Protein A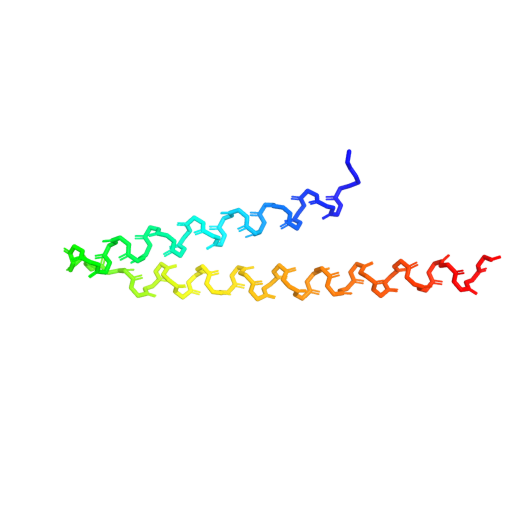F-A0A6N6RM04-F1 (afdb_monomer)

Secondary structure (DSSP, 8-state):
--HHHHHHHHHHHHHHHHHHHHHHHHHTT-TTHHHHHHHHHHHHHHHHHHHHHHHHHHHHHHH--

Sequence (65 aa):
MKRSYRILLLLTLSGTGELILGACMRFLEMAGANILMVAGLISQVSALGYAGYLSLQRRTLKAEV

Nearest PDB structures (foldseek):
  7sau-assembly1_D  TM=9.086E-01  e=1.078E-01  Schleiferia thermophila str. Yellowstone
  7sat-assembly1_D  TM=9.227E-01  e=1.936E-01  Porphyromonas gingivalis ATCC 33277
  7a0g-assembly1_HHH  TM=7.990E-01  e=6.949E+00  Serratia marcescens
  6grj-assembly1_I  TM=4.011E-01  e=5.356E+00  Aeromonas hydrophila

Foldseek 3Di:
DPPLVVLLVVLLVQLVVLLVVLVVCVVVVHPCSVVSNVSSVVSVVVSVVSVVVVVVVVVVVVVVD

Organism: NCBI:txid911197

Structure 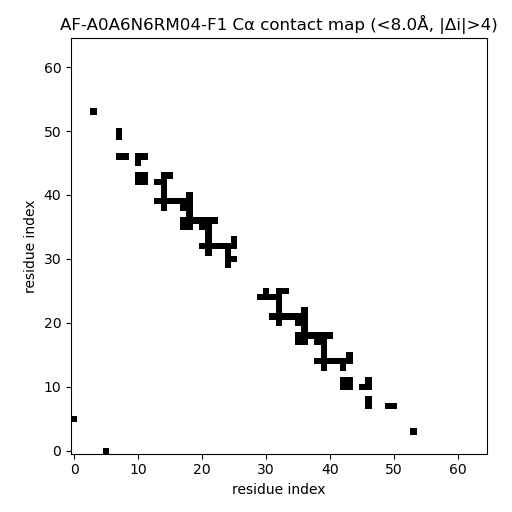(mmCIF, N/CA/C/O backbone):
data_AF-A0A6N6RM04-F1
#
_entry.id   AF-A0A6N6RM04-F1
#
loop_
_atom_site.group_PDB
_atom_site.id
_atom_site.type_symbol
_atom_site.label_atom_id
_atom_site.label_alt_id
_atom_site.label_comp_id
_atom_site.label_asym_id
_atom_site.label_entity_id
_atom_site.label_seq_id
_atom_site.pdbx_PDB_ins_code
_atom_site.Cartn_x
_atom_site.Cartn_y
_atom_site.Cartn_z
_atom_site.occupancy
_atom_site.B_iso_or_equiv
_atom_site.auth_seq_id
_atom_site.auth_comp_id
_atom_site.auth_asym_id
_atom_site.auth_atom_id
_atom_site.pdbx_PDB_model_num
ATOM 1 N N . MET A 1 1 ? -6.163 11.024 16.462 1.00 57.78 1 MET A N 1
ATOM 2 C CA . MET A 1 1 ? -6.625 9.844 15.688 1.00 57.78 1 MET A CA 1
ATOM 3 C C . MET A 1 1 ? -6.265 8.557 16.426 1.00 57.78 1 MET A C 1
ATOM 5 O O . MET A 1 1 ? -5.129 8.448 16.874 1.00 57.78 1 MET A O 1
ATOM 9 N N . LYS A 1 2 ? -7.201 7.602 16.576 1.00 76.50 2 LYS A N 1
ATOM 10 C CA . LYS A 1 2 ? -6.930 6.295 17.218 1.00 76.50 2 LYS A CA 1
ATOM 11 C C . LYS A 1 2 ? -5.795 5.573 16.471 1.00 76.50 2 LYS A C 1
ATOM 13 O O . LYS A 1 2 ? -5.775 5.602 15.243 1.00 76.50 2 LYS A O 1
ATOM 18 N N . ARG A 1 3 ? -4.870 4.932 17.198 1.00 82.19 3 ARG A N 1
ATOM 19 C CA . ARG A 1 3 ? -3.648 4.291 16.658 1.00 82.19 3 ARG A CA 1
ATOM 20 C C . ARG A 1 3 ? -3.926 3.375 15.458 1.00 82.19 3 ARG A C 1
ATOM 22 O O . ARG A 1 3 ? -3.197 3.445 14.477 1.00 82.19 3 ARG A O 1
ATOM 29 N N . SER A 1 4 ? -5.028 2.626 15.489 1.00 81.50 4 SER A N 1
ATOM 30 C CA . SER A 1 4 ? -5.459 1.747 14.396 1.00 81.50 4 SER A CA 1
ATOM 31 C C . SER A 1 4 ? -5.686 2.492 13.074 1.00 81.50 4 SER A C 1
ATOM 33 O O . SER A 1 4 ? -5.252 2.044 12.024 1.00 81.50 4 SER A O 1
ATOM 35 N N . TYR A 1 5 ? -6.266 3.694 13.101 1.00 85.81 5 TYR A N 1
ATOM 36 C CA . TYR A 1 5 ? -6.484 4.476 11.877 1.00 85.81 5 TYR A CA 1
ATOM 37 C C . TYR A 1 5 ? -5.183 4.992 11.265 1.00 85.81 5 TYR A C 1
ATOM 39 O O . TYR A 1 5 ? -5.124 5.179 10.058 1.00 85.81 5 TYR A O 1
ATOM 47 N N . ARG A 1 6 ? -4.128 5.187 12.071 1.00 91.06 6 ARG A N 1
ATOM 48 C CA . ARG A 1 6 ? -2.812 5.599 11.558 1.00 91.06 6 ARG A CA 1
ATOM 49 C C . ARG A 1 6 ? -2.162 4.480 10.747 1.00 91.06 6 ARG A C 1
ATOM 51 O O . ARG A 1 6 ? -1.587 4.767 9.711 1.00 91.06 6 ARG A O 1
ATOM 58 N N . ILE A 1 7 ? -2.288 3.228 11.194 1.00 89.50 7 ILE A N 1
ATOM 59 C CA . ILE A 1 7 ? -1.750 2.057 10.480 1.00 89.50 7 ILE A CA 1
ATOM 60 C C . ILE A 1 7 ? -2.474 1.871 9.149 1.00 89.50 7 ILE A C 1
ATOM 62 O O . ILE A 1 7 ? -1.822 1.732 8.121 1.00 89.50 7 ILE A O 1
ATOM 66 N N . LEU A 1 8 ? -3.809 1.943 9.163 1.00 92.94 8 LEU A N 1
ATOM 67 C CA . LEU A 1 8 ? -4.603 1.870 7.938 1.00 92.94 8 LEU A CA 1
ATOM 68 C C . LEU A 1 8 ? -4.166 2.941 6.930 1.00 92.94 8 LEU A C 1
ATOM 70 O O . LEU A 1 8 ? -3.916 2.639 5.772 1.00 92.94 8 LEU A O 1
ATOM 74 N N . LEU A 1 9 ? -4.017 4.180 7.401 1.00 93.56 9 LEU A N 1
ATOM 75 C CA . LEU A 1 9 ? -3.650 5.316 6.564 1.00 93.56 9 LEU A CA 1
ATOM 76 C C . LEU A 1 9 ? -2.217 5.197 6.014 1.00 93.56 9 LEU A C 1
ATOM 78 O O . LEU A 1 9 ? -1.986 5.549 4.863 1.00 93.56 9 LEU A O 1
ATOM 82 N N . LEU A 1 10 ? -1.279 4.649 6.796 1.00 93.06 10 LEU A N 1
ATOM 83 C CA . LEU A 1 10 ? 0.083 4.357 6.334 1.00 93.06 10 LEU A CA 1
ATOM 84 C C . LEU A 1 10 ? 0.098 3.290 5.234 1.00 93.06 10 LEU A C 1
ATOM 86 O O . LEU A 1 10 ? 0.744 3.510 4.214 1.00 93.06 10 LEU A O 1
ATOM 90 N N . LEU A 1 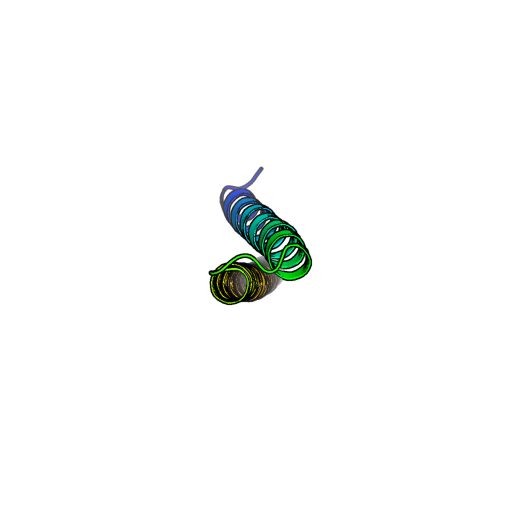11 ? -0.638 2.186 5.409 1.00 92.06 11 LEU A N 1
ATOM 91 C CA . LEU A 1 11 ? -0.734 1.119 4.404 1.00 92.06 11 LEU A CA 1
ATOM 92 C C . LEU A 1 11 ? -1.353 1.633 3.100 1.00 92.06 11 LEU A C 1
ATOM 94 O O . LEU A 1 11 ? -0.819 1.406 2.018 1.00 92.06 11 LEU A O 1
ATOM 98 N N . THR A 1 12 ? -2.452 2.387 3.189 1.00 94.12 12 THR A N 1
ATOM 99 C CA . THR A 1 12 ? -3.105 2.935 1.994 1.00 94.12 12 THR A CA 1
ATOM 100 C C . THR A 1 12 ? -2.205 3.934 1.268 1.00 94.12 12 THR A C 1
ATOM 102 O O . THR A 1 12 ? -2.106 3.875 0.043 1.00 94.12 12 THR A O 1
ATOM 105 N N . LEU A 1 13 ? -1.525 4.839 1.983 1.00 95.06 13 LEU A N 1
ATOM 106 C CA . LEU A 1 13 ? -0.625 5.811 1.353 1.00 95.06 13 LEU A CA 1
ATOM 107 C C . LEU A 1 13 ? 0.598 5.141 0.721 1.00 95.06 13 LEU A C 1
ATOM 109 O O . LEU A 1 13 ? 0.927 5.474 -0.417 1.00 95.06 13 LEU A O 1
ATOM 113 N N . SER A 1 14 ? 1.243 4.195 1.416 1.00 93.94 14 SER A N 1
ATOM 114 C CA . SER A 1 14 ? 2.407 3.492 0.864 1.00 93.94 14 SER A CA 1
ATOM 115 C C . SER A 1 14 ? 2.016 2.677 -0.367 1.00 93.94 14 SER A C 1
ATOM 117 O O . SER A 1 14 ? 2.616 2.850 -1.424 1.00 93.94 14 SER A O 1
ATOM 119 N N . GLY A 1 15 ? 0.929 1.900 -0.276 1.00 93.56 15 GLY A N 1
ATOM 120 C CA . GLY A 1 15 ? 0.453 1.064 -1.375 1.00 93.56 15 GLY A CA 1
ATOM 121 C C . GLY A 1 15 ? 0.020 1.876 -2.592 1.00 93.56 15 GLY A C 1
ATOM 122 O O . GLY A 1 15 ? 0.322 1.514 -3.725 1.00 93.56 15 GLY A O 1
ATOM 123 N N . THR A 1 16 ? -0.644 3.016 -2.379 1.00 95.69 16 THR A N 1
ATOM 124 C CA . THR A 1 16 ? -1.000 3.926 -3.481 1.00 95.69 16 THR A CA 1
ATOM 125 C C . THR A 1 16 ? 0.250 4.522 -4.130 1.00 95.69 16 THR A C 1
ATOM 127 O O . THR A 1 16 ? 0.331 4.571 -5.355 1.00 95.69 16 THR A O 1
ATOM 130 N N . GLY A 1 17 ? 1.239 4.939 -3.333 1.00 96.19 17 GLY A N 1
ATOM 131 C CA . GLY A 1 17 ? 2.502 5.479 -3.841 1.00 96.19 17 GLY A CA 1
ATOM 132 C C . GLY A 1 17 ? 3.284 4.464 -4.676 1.00 96.19 17 GLY A C 1
ATOM 133 O O . GLY A 1 17 ? 3.729 4.789 -5.774 1.00 96.19 17 GLY A O 1
ATOM 134 N N . GLU A 1 18 ? 3.385 3.224 -4.200 1.00 95.88 18 GLU A N 1
ATOM 135 C CA . GLU A 1 18 ? 4.033 2.109 -4.903 1.00 95.88 18 GLU A CA 1
ATOM 136 C C . GLU A 1 18 ? 3.337 1.793 -6.236 1.00 95.88 18 GLU A C 1
ATOM 138 O O . GLU A 1 18 ? 4.007 1.599 -7.249 1.00 95.88 18 GLU A O 1
ATOM 143 N N . LEU A 1 19 ? 2.001 1.820 -6.280 1.00 96.94 19 LEU A N 1
ATOM 144 C CA . LEU A 1 19 ? 1.245 1.627 -7.522 1.00 96.94 19 LEU A CA 1
ATOM 145 C C . LEU A 1 19 ? 1.466 2.758 -8.527 1.00 96.94 19 LEU A C 1
ATOM 147 O O . LEU A 1 19 ? 1.663 2.484 -9.710 1.00 96.94 19 LEU A O 1
ATOM 151 N N . ILE A 1 20 ? 1.448 4.013 -8.072 1.00 97.06 20 ILE A N 1
ATOM 152 C CA . ILE A 1 20 ? 1.672 5.178 -8.939 1.00 97.06 20 ILE A CA 1
ATOM 153 C C . ILE A 1 20 ? 3.094 5.141 -9.499 1.00 97.06 20 ILE A C 1
ATOM 155 O O . ILE A 1 20 ? 3.280 5.230 -10.710 1.00 97.06 20 ILE A O 1
ATOM 159 N N . LEU A 1 21 ? 4.098 4.960 -8.637 1.00 96.38 21 LEU A N 1
ATOM 160 C CA . LEU A 1 21 ? 5.494 4.864 -9.061 1.00 96.38 21 LEU A CA 1
ATOM 161 C C . LEU A 1 21 ? 5.715 3.659 -9.977 1.00 96.38 21 LEU A C 1
ATOM 163 O O . LEU A 1 21 ? 6.371 3.794 -11.006 1.00 96.38 21 LEU A O 1
ATOM 167 N N . GLY A 1 22 ? 5.125 2.508 -9.653 1.00 96.81 22 GLY A N 1
ATOM 168 C CA . GLY A 1 22 ? 5.195 1.307 -10.478 1.00 96.81 22 GLY A CA 1
ATOM 169 C C . GLY A 1 22 ? 4.580 1.515 -11.863 1.00 96.81 22 GLY A C 1
ATOM 170 O O . GLY A 1 22 ? 5.184 1.126 -12.861 1.00 96.81 22 GLY A O 1
ATOM 171 N N . ALA A 1 23 ? 3.438 2.203 -11.950 1.00 96.12 23 ALA A N 1
ATOM 172 C CA . ALA A 1 23 ? 2.814 2.565 -13.221 1.00 96.12 23 ALA A CA 1
ATOM 173 C C . ALA A 1 23 ? 3.679 3.546 -14.034 1.00 96.12 23 ALA A C 1
ATOM 175 O O . ALA A 1 23 ? 3.875 3.338 -15.232 1.00 96.12 23 ALA A O 1
ATOM 176 N N . CYS A 1 24 ? 4.260 4.563 -13.388 1.00 97.31 24 CYS A N 1
ATOM 177 C CA . CYS A 1 24 ? 5.197 5.488 -14.032 1.00 97.31 24 CYS A CA 1
ATOM 178 C C . CYS A 1 24 ? 6.443 4.760 -14.560 1.00 97.31 24 CYS A C 1
ATOM 180 O O . CYS A 1 24 ? 6.835 4.955 -15.707 1.00 97.31 24 CYS A O 1
ATOM 182 N N . MET A 1 25 ? 7.039 3.874 -13.758 1.00 97.38 25 MET A N 1
ATOM 183 C CA . MET A 1 25 ? 8.181 3.056 -14.175 1.00 97.38 25 MET A CA 1
ATOM 184 C C . MET A 1 25 ? 7.818 2.131 -15.338 1.00 97.38 25 MET A C 1
ATOM 186 O O . MET A 1 25 ? 8.625 1.952 -16.246 1.00 97.38 25 MET A O 1
ATOM 190 N N . ARG A 1 26 ? 6.601 1.569 -15.343 1.00 95.88 26 ARG A N 1
ATOM 191 C CA . ARG A 1 26 ? 6.117 0.716 -16.436 1.00 95.88 26 ARG A CA 1
ATOM 192 C C . ARG A 1 26 ? 5.995 1.496 -17.741 1.00 95.88 26 ARG A C 1
ATOM 194 O O . ARG A 1 26 ? 6.359 0.954 -18.780 1.00 95.88 26 ARG A O 1
ATOM 201 N N . PHE A 1 27 ? 5.506 2.734 -17.670 1.00 96.12 27 PHE A N 1
ATOM 202 C CA . PHE A 1 27 ? 5.406 3.643 -18.813 1.00 96.12 27 PHE A CA 1
ATOM 203 C C . PHE A 1 27 ? 6.783 4.027 -19.372 1.00 96.12 27 PHE A C 1
ATOM 205 O O . PHE A 1 27 ? 6.947 4.113 -20.582 1.00 96.12 27 PHE A O 1
ATOM 212 N N . LEU A 1 28 ? 7.781 4.197 -18.501 1.00 96.75 28 LEU A N 1
ATOM 213 C CA . LEU A 1 28 ? 9.172 4.481 -18.877 1.00 96.75 28 LEU A CA 1
ATOM 214 C C . LEU A 1 28 ? 9.989 3.223 -19.233 1.00 96.75 28 LEU A C 1
ATOM 216 O O . LEU A 1 28 ? 11.207 3.313 -19.361 1.00 96.75 28 LEU A O 1
ATOM 220 N N . GLU A 1 29 ? 9.348 2.053 -19.328 1.00 94.50 29 GLU A N 1
ATOM 221 C CA . GLU A 1 29 ? 9.989 0.750 -19.577 1.00 94.50 29 GLU A CA 1
ATOM 222 C C . GLU A 1 29 ? 11.148 0.418 -18.612 1.00 94.50 29 GLU A C 1
ATOM 224 O O . GLU A 1 29 ? 12.064 -0.342 -18.928 1.00 94.50 29 GLU A O 1
ATOM 229 N N . MET A 1 30 ? 11.095 0.951 -17.389 1.00 95.06 30 MET A N 1
ATOM 230 C CA . MET A 1 30 ? 12.105 0.703 -16.365 1.00 95.06 30 MET A CA 1
ATOM 231 C C . MET A 1 30 ? 11.957 -0.694 -15.755 1.00 95.06 30 MET A C 1
ATOM 233 O O . MET A 1 30 ? 10.863 -1.147 -15.395 1.00 95.06 30 MET A O 1
ATOM 237 N N . ALA A 1 31 ? 13.093 -1.364 -15.561 1.00 93.19 31 ALA A N 1
ATOM 238 C CA . ALA A 1 31 ? 13.149 -2.629 -14.842 1.00 93.19 31 ALA A CA 1
ATOM 239 C C . ALA A 1 31 ? 12.619 -2.470 -13.403 1.00 93.19 31 ALA A C 1
ATOM 241 O O . ALA A 1 31 ? 12.822 -1.448 -12.751 1.00 93.19 31 ALA A O 1
ATOM 242 N N . GLY A 1 32 ? 11.926 -3.493 -12.896 1.00 91.50 32 GLY A N 1
ATOM 243 C CA . GLY A 1 32 ? 11.382 -3.496 -11.532 1.00 91.50 32 GLY A CA 1
ATOM 244 C C . GLY A 1 32 ? 9.993 -2.864 -11.369 1.00 91.50 32 GLY A C 1
ATOM 245 O O . GLY A 1 32 ? 9.405 -3.011 -10.299 1.00 91.50 32 GLY A O 1
ATOM 246 N N . ALA A 1 33 ? 9.413 -2.267 -12.419 1.00 95.00 33 ALA A N 1
ATOM 247 C CA . ALA A 1 33 ? 8.054 -1.711 -12.387 1.00 95.00 33 ALA A CA 1
ATOM 248 C C . ALA A 1 33 ? 7.007 -2.719 -11.875 1.00 95.00 33 ALA A C 1
ATOM 250 O O . ALA A 1 33 ? 6.231 -2.420 -10.971 1.00 95.00 33 ALA A O 1
ATOM 251 N N . ASN A 1 34 ? 7.042 -3.952 -12.392 1.00 95.38 34 ASN A N 1
ATOM 252 C CA . ASN A 1 34 ? 6.109 -5.008 -11.991 1.00 95.38 34 ASN A CA 1
ATOM 253 C C . ASN A 1 34 ? 6.255 -5.386 -10.509 1.00 95.38 34 ASN A C 1
ATOM 255 O O . ASN A 1 34 ? 5.254 -5.639 -9.847 1.00 95.38 34 ASN A O 1
ATOM 259 N N . ILE A 1 35 ? 7.484 -5.405 -9.981 1.00 96.00 35 ILE A N 1
ATOM 260 C CA . ILE A 1 35 ? 7.743 -5.730 -8.570 1.00 96.00 35 ILE A CA 1
ATOM 261 C C . ILE A 1 35 ? 7.122 -4.651 -7.680 1.00 96.00 35 ILE A C 1
ATOM 263 O O . ILE A 1 35 ? 6.420 -4.970 -6.722 1.00 96.00 35 ILE A O 1
ATOM 267 N N . LEU A 1 36 ? 7.330 -3.381 -8.036 1.00 95.94 36 LEU A N 1
ATOM 268 C CA . LEU A 1 36 ? 6.796 -2.250 -7.285 1.00 95.94 36 LEU A CA 1
ATOM 269 C C . LEU A 1 36 ? 5.261 -2.210 -7.330 1.00 95.94 36 LEU A C 1
ATOM 271 O O . LEU A 1 36 ? 4.617 -1.993 -6.306 1.00 95.94 36 LEU A O 1
ATOM 275 N N . MET A 1 37 ? 4.664 -2.514 -8.486 1.00 95.69 37 MET A N 1
ATOM 276 C CA . MET A 1 37 ? 3.209 -2.637 -8.610 1.00 95.69 37 MET A CA 1
ATOM 277 C C . MET A 1 37 ? 2.650 -3.784 -7.757 1.00 95.69 37 MET A C 1
ATOM 279 O O . MET A 1 37 ? 1.636 -3.601 -7.088 1.00 95.69 37 MET A O 1
ATOM 283 N N . VAL A 1 38 ? 3.305 -4.952 -7.734 1.00 96.81 38 VAL A N 1
ATOM 284 C CA . VAL A 1 38 ? 2.886 -6.085 -6.888 1.00 96.81 38 VAL A CA 1
ATOM 285 C C . VAL A 1 38 ? 2.983 -5.735 -5.402 1.00 96.81 38 VAL A C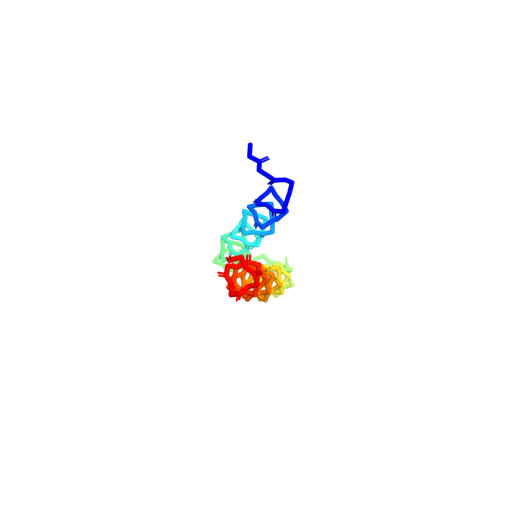 1
ATOM 287 O O . VAL A 1 38 ? 2.049 -6.030 -4.658 1.00 96.81 38 VAL A O 1
ATOM 290 N N . ALA A 1 39 ? 4.056 -5.064 -4.972 1.00 95.62 39 ALA A N 1
ATOM 291 C CA . ALA A 1 39 ? 4.188 -4.578 -3.597 1.00 95.62 39 ALA A CA 1
ATOM 292 C C . ALA A 1 39 ? 3.029 -3.636 -3.221 1.00 95.62 39 ALA A C 1
ATOM 294 O O . ALA A 1 39 ? 2.355 -3.858 -2.209 1.00 95.62 39 ALA A O 1
ATOM 295 N N . GLY A 1 40 ? 2.708 -2.691 -4.109 1.00 96.00 40 GLY A N 1
ATOM 296 C CA . GLY A 1 40 ? 1.579 -1.781 -3.936 1.00 96.00 40 GLY A CA 1
ATOM 297 C C . GLY A 1 40 ? 0.231 -2.497 -3.822 1.00 96.00 40 GLY A C 1
ATOM 298 O O . GLY A 1 40 ? -0.572 -2.172 -2.944 1.00 96.00 40 GLY A O 1
ATOM 299 N N . LEU A 1 41 ? -0.009 -3.523 -4.647 1.00 96.56 41 LEU A N 1
ATOM 300 C CA . LEU A 1 41 ? -1.219 -4.350 -4.559 1.00 96.56 41 LEU A CA 1
ATOM 301 C C . LEU A 1 41 ? -1.309 -5.096 -3.221 1.00 96.56 41 LEU A C 1
ATOM 303 O O . LEU A 1 41 ? -2.373 -5.103 -2.602 1.00 96.56 41 LEU A O 1
ATOM 307 N N . ILE A 1 42 ? -0.207 -5.685 -2.746 1.00 96.56 42 ILE A N 1
ATOM 308 C CA . ILE A 1 42 ? -0.165 -6.382 -1.451 1.00 96.56 42 ILE A CA 1
ATOM 309 C C . ILE A 1 42 ? -0.491 -5.412 -0.309 1.00 96.56 42 ILE A C 1
ATOM 311 O O . ILE A 1 42 ? -1.293 -5.741 0.574 1.00 96.56 42 ILE A O 1
ATOM 315 N N . SER A 1 43 ? 0.079 -4.205 -0.338 1.00 95.06 43 SER A N 1
ATOM 316 C CA . SER A 1 43 ? -0.197 -3.177 0.668 1.00 95.06 43 SER A CA 1
ATOM 317 C C . SER A 1 43 ? -1.676 -2.758 0.668 1.00 95.06 43 SER A C 1
ATOM 319 O O . SER A 1 43 ? -2.297 -2.678 1.731 1.00 95.06 43 SER A O 1
ATOM 321 N N . GLN A 1 44 ? -2.299 -2.609 -0.509 1.00 95.06 44 GLN A N 1
ATOM 322 C CA . GLN A 1 44 ? -3.726 -2.267 -0.618 1.00 95.06 44 GLN A CA 1
ATOM 323 C C . GLN A 1 44 ? -4.656 -3.387 -0.147 1.00 95.06 44 GLN A C 1
ATOM 325 O O . GLN A 1 44 ? -5.626 -3.124 0.568 1.00 95.06 44 GLN A O 1
ATOM 330 N N . VAL A 1 45 ? -4.355 -4.642 -0.489 1.00 96.25 45 VAL A N 1
ATOM 331 C CA . VAL A 1 45 ? -5.117 -5.798 0.010 1.00 96.25 45 VAL A CA 1
ATOM 332 C C . VAL A 1 45 ? -5.019 -5.876 1.536 1.00 96.25 45 VAL A C 1
ATOM 334 O O . VAL A 1 45 ? -6.028 -6.077 2.215 1.00 96.25 45 VAL A O 1
ATOM 337 N N . SER A 1 46 ? -3.829 -5.633 2.087 1.00 94.50 46 SER A N 1
ATOM 338 C CA . SER A 1 46 ? -3.602 -5.597 3.537 1.00 94.50 46 SER A CA 1
ATOM 339 C C . SER A 1 46 ? -4.381 -4.464 4.209 1.00 94.50 46 SER A C 1
ATOM 341 O O . SER A 1 46 ? -5.016 -4.675 5.246 1.00 94.50 46 SER A O 1
ATOM 343 N N . ALA A 1 47 ? -4.393 -3.273 3.602 1.00 94.12 47 ALA A N 1
ATOM 344 C CA . ALA A 1 47 ? -5.170 -2.131 4.075 1.00 94.12 47 ALA A CA 1
ATOM 345 C C . ALA A 1 47 ? -6.676 -2.435 4.081 1.00 94.12 47 ALA A C 1
ATOM 347 O O . ALA A 1 47 ? -7.355 -2.172 5.075 1.00 94.12 47 ALA A O 1
ATOM 348 N N . LEU A 1 48 ? -7.195 -3.042 3.010 1.00 94.69 48 LEU A N 1
ATOM 349 C CA . LEU A 1 48 ? -8.602 -3.424 2.905 1.00 94.69 48 LEU A CA 1
ATOM 350 C C . LEU A 1 48 ? -8.985 -4.465 3.965 1.00 94.69 48 LEU A C 1
ATOM 352 O O . LEU A 1 48 ? -9.9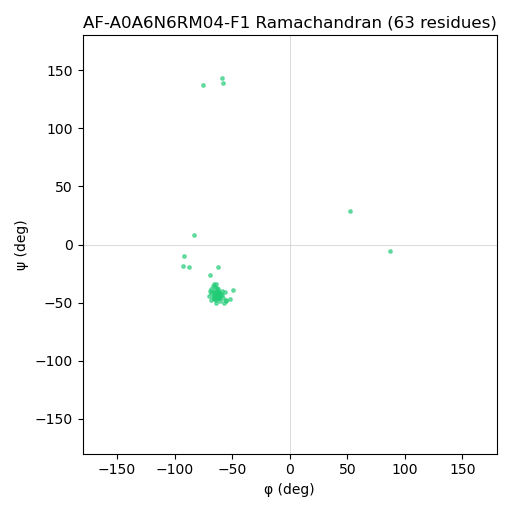91 -4.294 4.659 1.00 94.69 48 LEU A O 1
ATOM 356 N N . GLY A 1 49 ? -8.162 -5.503 4.144 1.00 94.62 49 GLY A N 1
ATOM 357 C CA . GLY A 1 49 ? -8.366 -6.513 5.184 1.00 94.62 49 GLY A CA 1
ATOM 358 C C . GLY A 1 49 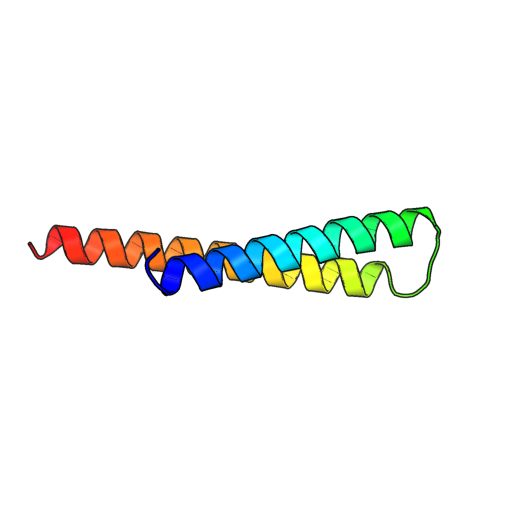? -8.378 -5.899 6.585 1.00 94.62 49 GLY A C 1
ATOM 359 O O . GLY A 1 49 ? -9.267 -6.181 7.393 1.00 94.62 49 GLY A O 1
ATOM 360 N N . TYR A 1 50 ? -7.452 -4.978 6.855 1.00 93.06 50 TYR A N 1
ATOM 361 C CA . TYR A 1 50 ? -7.373 -4.287 8.138 1.00 93.06 50 TYR A CA 1
ATOM 362 C C . TYR A 1 50 ? -8.554 -3.329 8.378 1.00 93.06 50 TYR A C 1
ATOM 364 O O . TYR A 1 50 ? -9.089 -3.264 9.489 1.00 93.06 50 TYR A O 1
ATOM 372 N N . ALA A 1 51 ? -9.023 -2.628 7.343 1.00 91.12 51 ALA A N 1
ATOM 373 C CA . ALA A 1 51 ? -10.237 -1.815 7.412 1.00 91.12 51 ALA A CA 1
ATOM 374 C C . ALA A 1 51 ? -11.476 -2.675 7.715 1.00 91.12 51 ALA A C 1
ATOM 376 O O . ALA A 1 51 ? -12.280 -2.314 8.582 1.00 91.12 51 ALA A O 1
ATOM 377 N N . GLY A 1 52 ? -11.594 -3.832 7.056 1.00 93.12 52 GLY A N 1
ATOM 378 C CA . GLY A 1 52 ? -12.640 -4.822 7.313 1.00 93.12 52 GLY A CA 1
ATOM 379 C C . GLY A 1 52 ? -12.636 -5.288 8.769 1.00 93.12 52 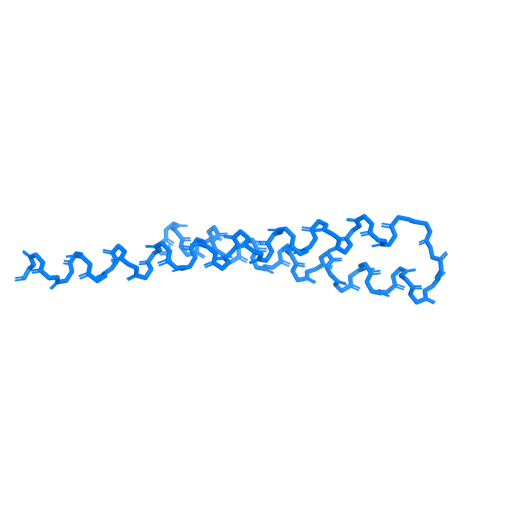GLY A C 1
ATOM 380 O O . GLY A 1 52 ? -13.660 -5.184 9.449 1.00 93.12 52 GLY A O 1
ATOM 381 N N . TYR A 1 53 ? -11.472 -5.684 9.285 1.00 91.62 53 TYR A N 1
ATOM 382 C CA . TYR A 1 53 ? -11.292 -6.075 10.686 1.00 91.62 53 TYR A CA 1
ATOM 383 C C . TYR A 1 53 ? -11.745 -4.982 11.669 1.00 91.62 53 TYR A C 1
ATOM 385 O O . TYR A 1 53 ? -12.540 -5.245 12.574 1.00 91.62 53 TYR A O 1
ATOM 393 N N . LEU A 1 54 ? -11.318 -3.732 11.463 1.00 90.19 54 LEU A N 1
ATOM 394 C CA . LEU A 1 54 ? -11.722 -2.613 12.323 1.00 90.19 54 LEU A CA 1
ATOM 395 C C . LEU A 1 54 ? -13.228 -2.333 12.263 1.00 90.19 54 LEU A C 1
ATOM 397 O O . LEU A 1 54 ? -13.821 -1.922 13.267 1.00 90.19 54 LEU A O 1
ATOM 401 N N . SER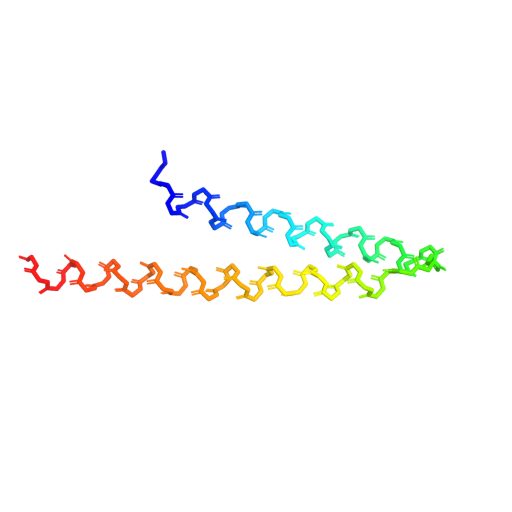 A 1 55 ? -13.849 -2.535 11.099 1.00 87.94 55 SER A N 1
ATOM 402 C CA . SER A 1 55 ? -15.292 -2.359 10.930 1.00 87.94 55 SER A CA 1
ATOM 403 C C . SER A 1 55 ? -16.088 -3.399 11.723 1.00 87.94 55 SER A C 1
ATOM 405 O O . SER A 1 55 ? -17.061 -3.035 12.385 1.00 87.94 55 SER A O 1
ATOM 407 N N . LEU A 1 56 ? -15.632 -4.658 11.733 1.00 88.50 56 LEU A N 1
ATOM 408 C CA . LEU A 1 56 ? -16.240 -5.742 12.503 1.00 88.50 56 LEU A CA 1
ATOM 409 C C . LEU A 1 56 ? -16.046 -5.519 14.002 1.00 88.50 56 LEU A C 1
ATOM 411 O O . LEU A 1 56 ? -17.027 -5.516 14.739 1.00 88.50 56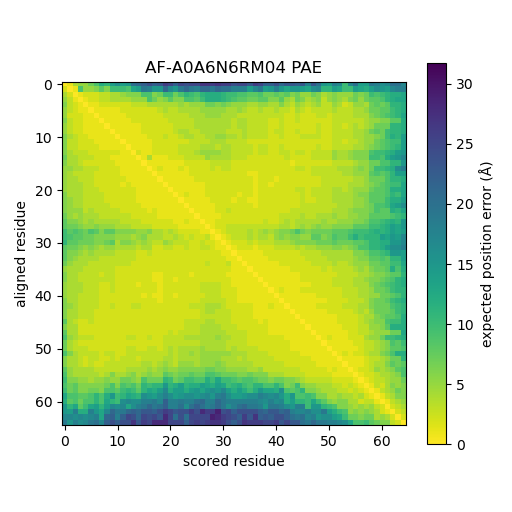 LEU A O 1
ATOM 415 N N . GLN A 1 57 ? -14.825 -5.201 14.440 1.00 85.19 57 GLN A N 1
ATOM 416 C CA . GLN A 1 57 ? -14.532 -4.923 15.849 1.00 85.19 57 GLN A CA 1
ATOM 417 C C . GLN A 1 57 ? -15.405 -3.786 16.410 1.00 85.19 57 GLN A C 1
ATOM 419 O O . GLN A 1 57 ? -15.914 -3.875 17.527 1.00 85.19 57 GLN A O 1
ATOM 424 N N . ARG A 1 58 ? -15.623 -2.717 15.629 1.00 80.75 58 ARG A N 1
ATOM 425 C CA . ARG A 1 58 ? -16.532 -1.624 16.017 1.00 80.75 58 ARG A CA 1
ATOM 426 C C . ARG A 1 58 ? -17.993 -2.057 16.110 1.00 80.75 58 ARG A C 1
ATOM 428 O O . ARG A 1 58 ? -18.712 -1.472 16.915 1.00 80.75 58 ARG A O 1
ATOM 435 N N . ARG A 1 59 ? -18.448 -2.994 15.272 1.00 77.69 59 ARG A N 1
ATOM 436 C CA . ARG A 1 59 ? -19.818 -3.528 15.340 1.00 77.69 59 ARG A CA 1
ATOM 437 C C . ARG A 1 59 ? -19.997 -4.390 16.586 1.00 77.69 59 ARG A C 1
ATOM 439 O O . ARG A 1 59 ? -20.972 -4.182 17.294 1.00 77.69 59 ARG A O 1
ATOM 446 N N . THR A 1 60 ? -19.035 -5.258 16.900 1.00 74.62 60 THR A N 1
ATOM 447 C CA . THR A 1 60 ? -19.065 -6.091 18.114 1.00 74.62 60 THR A CA 1
ATOM 448 C C . THR A 1 60 ? -19.098 -5.236 19.381 1.00 74.62 60 THR A C 1
ATOM 450 O O . THR A 1 60 ? -19.997 -5.395 20.195 1.00 74.62 60 THR A O 1
ATOM 453 N N . LEU A 1 61 ? -18.220 -4.231 19.486 1.00 71.69 61 LEU A N 1
ATOM 454 C CA . LEU A 1 61 ? -18.187 -3.299 20.627 1.00 71.69 61 LEU A CA 1
ATOM 455 C C . LEU A 1 61 ? -19.464 -2.457 20.798 1.00 71.69 61 LEU A C 1
ATOM 457 O O . LEU A 1 61 ? -19.661 -1.878 21.857 1.00 71.69 61 LEU A O 1
ATOM 461 N N . LYS A 1 62 ? -20.296 -2.322 19.757 1.00 62.16 62 LYS A N 1
ATOM 462 C CA . LYS A 1 62 ? -21.589 -1.621 19.828 1.00 62.16 62 LYS A CA 1
ATOM 463 C C . LYS A 1 62 ? -22.768 -2.544 20.135 1.00 62.16 62 LYS A C 1
ATOM 465 O O . LYS A 1 62 ? -23.822 -2.031 20.463 1.00 62.16 62 LYS A O 1
ATOM 470 N N . ALA A 1 63 ? -22.623 -3.852 19.937 1.00 61.62 63 ALA A N 1
ATOM 471 C CA . ALA A 1 63 ? -23.670 -4.833 20.222 1.00 61.62 63 ALA A CA 1
ATOM 472 C C . ALA A 1 63 ? -23.626 -5.323 21.680 1.00 61.62 63 ALA A C 1
ATOM 474 O O . ALA A 1 63 ? -24.601 -5.878 22.168 1.00 61.62 63 ALA A O 1
ATOM 475 N N . GLU A 1 64 ? -22.487 -5.135 22.347 1.00 54.56 64 GLU A N 1
ATOM 476 C CA . GLU A 1 64 ? -22.246 -5.516 23.743 1.00 54.56 64 GLU A CA 1
ATOM 477 C C . GLU A 1 64 ? -22.567 -4.385 24.747 1.00 54.56 64 GLU A C 1
ATOM 479 O O . GLU A 1 64 ? -22.592 -4.628 25.950 1.00 54.56 64 GLU A O 1
ATOM 484 N N . VAL A 1 65 ? -22.821 -3.161 24.261 1.00 50.81 65 VAL A N 1
ATOM 485 C CA . VAL A 1 65 ? -23.201 -1.965 25.047 1.00 50.81 65 VAL A CA 1
ATOM 486 C C . VAL A 1 65 ? -24.667 -1.645 24.809 1.00 50.81 65 VAL A C 1
ATOM 488 O O . VAL A 1 65 ? -25.361 -1.335 25.800 1.00 50.81 65 VAL A O 1
#

Mean predicted aligned error: 5.28 Å

Solvent-accessible surface area (backbone atoms only — not comparable to full-atom values): 3384 Å² total; per-residue (Å²): 130,64,71,69,59,54,54,42,52,49,32,42,52,51,12,50,49,29,34,52,51,13,50,53,28,49,74,72,70,41,86,62,14,70,58,34,31,50,53,9,51,53,30,39,54,50,25,51,53,51,51,52,52,55,54,50,54,55,50,54,65,59,75,79,106

pLDDT: mean 89.54, std 10.98, range [50.81, 97.38]

Radius of gyration: 15.7 Å; Cα contacts (8 Å, |Δi|>4): 54; chains: 1; bounding box: 37×16×45 Å